Protein AF-A0A482WKQ3-F1 (afdb_monomer_lite)

pLDDT: mean 84.59, std 15.79, range [33.72, 97.56]

Sequence (114 aa):
MSSVTQVKKYLPPNELPANSIIIFDDVICEQQESIRQYFSAGRHSDVDVFYLAQTYSRIPKQLVRDNANFIIVFEQDELNMRHLYRDHVGADMTFDQFKSMCNQVWSSLRMHSL

Foldseek 3Di:
DDPPPPDDDDDQLQPDAACAEEEAAQCLVPDCVSVLRCLPVNVVRNYHYYYHDPAQVSRDVPSHVVSDPDDDDADDDPVRLVVCCVNPNVVPDDSVVSVVVNCVVNVVVVVVVD

Organism: Laodelphax striatellus (NCBI:txid195883)

Radius of gyration: 17.47 Å; chains: 1; bounding box: 30×50×49 Å

Structure (mmCIF, N/CA/C/O backbone):
data_AF-A0A482WKQ3-F1
#
_entry.id   AF-A0A482WKQ3-F1
#
loop_
_atom_site.group_PDB
_atom_site.id
_atom_site.type_symbol
_atom_site.label_atom_id
_atom_site.label_alt_id
_atom_site.label_comp_id
_atom_site.label_asym_id
_atom_site.label_entity_id
_atom_site.label_seq_id
_atom_site.pdbx_PDB_ins_code
_atom_site.Cartn_x
_atom_site.Cartn_y
_atom_site.Cartn_z
_atom_site.occupancy
_atom_site.B_iso_or_equiv
_atom_site.auth_seq_id
_atom_site.auth_comp_id
_atom_site.auth_asym_id
_atom_site.auth_atom_id
_atom_site.pdbx_PDB_model_num
ATOM 1 N N . MET A 1 1 ? -6.115 34.778 27.198 1.00 36.12 1 MET A N 1
ATOM 2 C CA . MET A 1 1 ? -5.258 33.576 27.157 1.00 36.12 1 MET A CA 1
ATOM 3 C C . MET A 1 1 ? -6.034 32.497 26.434 1.00 36.12 1 MET A C 1
ATOM 5 O O . MET A 1 1 ? -6.928 31.905 27.019 1.00 36.12 1 MET A O 1
ATOM 9 N N . SER A 1 2 ? -5.788 32.348 25.137 1.00 33.72 2 SER A N 1
ATOM 10 C CA . SER A 1 2 ? -6.461 31.350 24.308 1.00 33.72 2 SER A CA 1
ATOM 11 C C . SER A 1 2 ? -5.806 30.003 24.579 1.00 33.72 2 SER A C 1
ATOM 13 O O . SER A 1 2 ? -4.611 29.841 24.337 1.00 33.72 2 SER A O 1
ATOM 15 N N . SER A 1 3 ? -6.563 29.070 25.146 1.00 36.06 3 SER A N 1
ATOM 16 C CA . SER A 1 3 ? -6.121 27.702 25.386 1.00 36.06 3 SER A CA 1
ATOM 17 C C . SER A 1 3 ? -5.805 27.061 24.039 1.00 36.06 3 SER A C 1
ATOM 19 O O . SER A 1 3 ? -6.707 26.755 23.264 1.00 36.06 3 SER A O 1
ATOM 21 N N . VAL A 1 4 ? -4.519 26.897 23.740 1.00 36.81 4 VAL A N 1
ATOM 22 C CA . VAL A 1 4 ? -4.065 26.046 22.643 1.00 36.81 4 VAL A CA 1
ATOM 23 C C . VAL A 1 4 ? -4.487 24.630 23.018 1.00 36.81 4 VAL A C 1
ATOM 25 O O . VAL A 1 4 ? -3.887 24.010 23.895 1.00 36.81 4 VAL A O 1
ATOM 28 N N . THR A 1 5 ? -5.576 24.147 22.423 1.00 34.44 5 THR A N 1
ATOM 29 C CA . THR A 1 5 ? -5.988 22.749 22.528 1.00 34.44 5 THR A CA 1
ATOM 30 C C . THR A 1 5 ? -4.861 21.912 21.939 1.00 34.44 5 THR A C 1
ATOM 32 O O . THR A 1 5 ? -4.664 21.885 20.726 1.00 34.44 5 THR A O 1
ATOM 35 N N . GLN A 1 6 ? -4.074 21.290 22.817 1.00 36.19 6 GLN A N 1
ATOM 36 C CA . GLN A 1 6 ? -3.088 20.296 22.426 1.00 36.19 6 GLN A CA 1
ATOM 37 C C . GLN A 1 6 ? -3.772 19.230 21.565 1.00 36.19 6 GLN A C 1
ATOM 39 O O . GLN A 1 6 ? -4.869 18.773 21.883 1.00 36.19 6 GLN A O 1
ATOM 44 N N . VAL A 1 7 ? -3.098 18.916 20.458 1.00 39.41 7 VAL A N 1
ATOM 45 C CA . VAL A 1 7 ? -3.310 17.829 19.497 1.00 39.41 7 VAL A CA 1
ATOM 46 C C . VAL A 1 7 ? -4.295 16.772 20.004 1.00 39.41 7 VAL A C 1
ATOM 48 O O . VAL A 1 7 ? -4.030 16.107 21.005 1.00 39.41 7 VAL A O 1
ATOM 51 N N . LYS A 1 8 ? -5.423 16.613 19.296 1.00 45.56 8 LYS A N 1
ATOM 52 C CA . LYS A 1 8 ? -6.360 15.494 19.470 1.00 45.56 8 LYS A CA 1
ATOM 53 C C . LYS A 1 8 ? -5.559 14.191 19.543 1.00 45.56 8 LYS A C 1
ATOM 55 O O . LYS A 1 8 ? -5.072 13.705 18.530 1.00 45.56 8 LYS A O 1
ATOM 60 N N . LYS A 1 9 ? -5.414 13.642 20.746 1.00 57.00 9 LYS A N 1
ATOM 61 C CA . LYS A 1 9 ? -4.885 12.299 20.970 1.00 57.00 9 LYS A CA 1
ATOM 62 C C . LYS A 1 9 ? -5.812 11.340 20.222 1.00 57.00 9 LYS A C 1
ATOM 64 O O . LYS A 1 9 ? -7.006 11.319 20.514 1.00 57.00 9 LYS A O 1
ATOM 69 N N . TYR A 1 10 ? -5.297 10.636 19.216 1.00 70.50 10 TYR A N 1
ATOM 70 C CA . TYR A 1 10 ? -6.088 9.662 18.466 1.00 70.50 10 TYR A CA 1
ATOM 71 C C . TYR A 1 10 ? -6.689 8.639 19.446 1.00 70.50 10 TYR A C 1
ATOM 73 O O . TYR A 1 10 ? -5.986 8.162 20.340 1.00 70.50 10 TYR A O 1
ATOM 81 N N . LEU A 1 11 ? -7.991 8.352 19.321 1.00 78.50 11 LEU A N 1
ATOM 82 C CA . LEU A 1 11 ? -8.654 7.337 20.145 1.00 78.50 11 LEU A CA 1
ATOM 83 C C . LEU A 1 11 ? -8.105 5.964 19.765 1.00 78.50 11 LEU A C 1
ATOM 85 O O . LEU A 1 11 ? -8.060 5.668 18.567 1.00 78.50 11 LEU A O 1
ATOM 89 N N . PRO A 1 12 ? -7.695 5.126 20.727 1.00 84.25 12 PRO A N 1
ATOM 90 C CA . PRO A 1 12 ? -7.204 3.796 20.413 1.00 84.25 12 PRO A CA 1
ATOM 91 C C . PRO A 1 12 ? -8.298 2.972 19.705 1.00 84.25 12 PRO A C 1
ATOM 93 O O . PRO A 1 12 ? -9.487 3.253 19.871 1.00 84.25 12 PRO A O 1
ATOM 96 N N . PRO A 1 13 ? -7.930 1.950 18.910 1.00 83.62 13 PRO A N 1
ATOM 97 C CA . PRO A 1 13 ? -8.878 1.254 18.035 1.00 83.62 13 PRO A CA 1
ATOM 98 C C . PRO A 1 13 ? -10.091 0.648 18.756 1.00 83.62 13 PRO A C 1
ATOM 100 O O . PRO A 1 13 ? -11.168 0.563 18.184 1.00 83.62 13 PRO A O 1
ATOM 103 N N . ASN A 1 14 ? -9.918 0.250 20.016 1.00 84.25 14 ASN A N 1
ATOM 104 C CA . ASN A 1 14 ? -10.946 -0.334 20.880 1.00 84.25 14 ASN A CA 1
ATOM 105 C C . ASN A 1 14 ? -11.926 0.691 21.482 1.00 84.25 14 ASN A C 1
ATOM 107 O O . ASN A 1 14 ? -12.946 0.297 22.040 1.00 84.25 14 ASN A O 1
ATOM 111 N N . GLU A 1 15 ? -11.604 1.982 21.423 1.00 87.62 15 GLU A N 1
ATOM 112 C CA . GLU A 1 15 ? -12.481 3.074 21.865 1.00 87.62 15 GLU A CA 1
ATOM 113 C C . GLU A 1 15 ? -13.264 3.691 20.696 1.00 87.62 15 GLU A C 1
ATOM 115 O O . GLU A 1 15 ? -14.108 4.565 20.902 1.00 87.62 15 GLU A O 1
ATOM 120 N N . LEU A 1 16 ? -13.001 3.244 19.464 1.00 87.44 16 LEU A N 1
ATOM 121 C CA . LEU A 1 16 ? -13.767 3.654 18.298 1.00 87.44 16 LEU A CA 1
ATOM 122 C C . LEU A 1 16 ? -15.109 2.908 18.239 1.00 87.44 16 LEU A C 1
ATOM 124 O O . LEU A 1 16 ? -15.164 1.714 18.540 1.00 87.44 16 LEU A O 1
ATOM 128 N N . PRO A 1 17 ? -16.196 3.576 17.816 1.00 89.25 17 PRO A N 1
ATOM 129 C CA . PRO A 1 17 ? -17.438 2.892 17.478 1.00 89.25 17 PRO A CA 1
ATOM 130 C C . PRO A 1 17 ? -17.218 1.839 16.384 1.00 89.25 17 PRO A C 1
ATOM 132 O O . PRO A 1 17 ? -16.438 2.065 15.458 1.00 89.25 17 PRO A O 1
ATOM 135 N N . ALA A 1 18 ? -17.953 0.729 16.445 1.00 89.94 18 ALA A N 1
ATOM 136 C CA . ALA A 1 18 ? -17.994 -0.237 15.349 1.00 89.94 18 ALA A CA 1
ATOM 137 C C . ALA A 1 18 ? -18.416 0.447 14.036 1.00 89.94 18 ALA A C 1
ATOM 139 O O . ALA A 1 18 ? -19.225 1.380 14.052 1.00 89.94 18 ALA A O 1
ATOM 140 N N . ASN A 1 19 ? -17.908 -0.042 12.907 1.00 92.06 19 ASN A N 1
ATOM 141 C CA . ASN A 1 19 ? -18.062 0.524 11.561 1.00 92.06 19 ASN A CA 1
ATOM 142 C C . ASN A 1 19 ? -17.420 1.913 11.385 1.00 92.06 19 ASN A C 1
ATOM 144 O O . ASN A 1 19 ? -17.800 2.679 10.496 1.00 92.06 19 ASN A O 1
ATOM 148 N N . SER A 1 20 ? -16.454 2.275 12.234 1.00 91.56 20 SER A N 1
ATOM 149 C CA . SER A 1 20 ? -15.673 3.500 12.031 1.00 91.56 20 SER A CA 1
ATOM 150 C C . SER A 1 20 ? -14.663 3.323 10.903 1.00 91.56 20 SER A C 1
ATOM 152 O O . SER A 1 20 ? -14.030 2.278 10.790 1.00 91.56 20 SER A O 1
ATOM 154 N N . ILE A 1 21 ? -14.446 4.389 10.131 1.00 92.75 21 ILE A N 1
ATOM 155 C CA . ILE A 1 21 ? -13.395 4.457 9.112 1.00 92.75 21 ILE A CA 1
ATOM 156 C C . ILE A 1 21 ? -12.303 5.414 9.586 1.00 92.75 21 ILE A C 1
ATOM 158 O O . ILE A 1 21 ? -12.578 6.573 9.907 1.00 92.75 21 ILE A O 1
ATOM 162 N N . ILE A 1 22 ? -11.060 4.940 9.589 1.00 91.88 22 ILE A N 1
ATOM 163 C CA . ILE A 1 22 ? -9.868 5.723 9.913 1.00 91.88 22 ILE A CA 1
ATOM 164 C C . ILE A 1 22 ? -8.997 5.845 8.669 1.00 91.88 22 ILE A C 1
ATOM 166 O O . ILE A 1 22 ? -8.705 4.854 8.004 1.00 91.88 22 ILE A O 1
ATOM 170 N N . ILE A 1 23 ? -8.561 7.067 8.367 1.00 92.62 23 ILE A N 1
ATOM 171 C CA . ILE A 1 23 ? -7.695 7.358 7.224 1.00 92.62 23 ILE A CA 1
ATOM 172 C C . ILE A 1 23 ? -6.435 8.045 7.740 1.00 92.62 23 ILE A C 1
ATOM 174 O O . ILE A 1 23 ? -6.496 9.121 8.333 1.00 92.62 23 ILE A O 1
ATOM 178 N N . PHE A 1 24 ? -5.297 7.408 7.500 1.00 91.00 24 PHE A N 1
ATOM 179 C CA . PHE A 1 24 ? -3.968 7.946 7.740 1.00 91.00 24 PHE A CA 1
ATOM 180 C C . PHE A 1 24 ? -3.436 8.533 6.434 1.00 91.00 24 PHE A C 1
ATOM 182 O O . PHE A 1 24 ? -3.041 7.776 5.551 1.00 91.00 24 PHE A O 1
ATOM 189 N N . ASP A 1 25 ? -3.453 9.860 6.300 1.00 90.19 25 ASP A N 1
ATOM 190 C CA . ASP A 1 25 ? -3.023 10.560 5.083 1.00 90.19 25 ASP A CA 1
ATOM 191 C C . ASP A 1 25 ? -1.652 11.218 5.267 1.00 90.19 25 ASP A C 1
ATOM 193 O O . ASP A 1 25 ? -1.474 12.054 6.148 1.00 90.19 25 ASP A O 1
ATOM 197 N N . ASP A 1 26 ? -0.672 10.788 4.470 1.00 83.56 26 ASP A N 1
ATOM 198 C CA . ASP A 1 26 ? 0.715 11.284 4.450 1.00 83.56 26 ASP A CA 1
ATOM 199 C C . ASP A 1 26 ? 1.423 11.356 5.824 1.00 83.56 26 ASP A C 1
ATOM 201 O O . ASP A 1 26 ? 2.345 12.135 6.065 1.00 83.56 26 ASP A O 1
ATOM 205 N N . VAL A 1 27 ? 1.047 10.470 6.747 1.00 84.31 27 VAL A N 1
ATOM 206 C CA . VAL A 1 27 ? 1.610 10.402 8.109 1.00 84.31 27 VAL A CA 1
ATOM 207 C C . VAL A 1 27 ? 2.918 9.605 8.187 1.00 84.31 27 VAL A C 1
ATOM 209 O O . VAL A 1 27 ? 3.292 9.111 9.250 1.00 84.31 27 VAL A O 1
ATOM 212 N N . ILE A 1 28 ? 3.653 9.453 7.081 1.00 80.00 28 ILE A N 1
ATOM 213 C CA . ILE A 1 28 ? 4.884 8.635 7.020 1.00 80.00 28 ILE A CA 1
ATOM 214 C C . ILE A 1 28 ? 5.958 9.149 7.997 1.00 80.00 28 ILE A C 1
ATOM 216 O O . ILE A 1 28 ? 6.777 8.378 8.496 1.00 80.00 28 ILE A O 1
ATOM 220 N N . CYS A 1 29 ? 5.961 10.453 8.277 1.00 78.38 29 CYS A N 1
ATOM 221 C CA . CYS A 1 29 ? 6.892 11.087 9.211 1.00 78.38 29 CYS A CA 1
ATOM 222 C C . CYS A 1 29 ? 6.442 11.009 10.683 1.00 78.38 29 CYS A C 1
ATOM 224 O O . CYS A 1 29 ? 7.198 11.420 11.563 1.00 78.38 29 CYS A O 1
ATOM 226 N N . GLU A 1 30 ? 5.237 10.504 10.966 1.00 77.38 30 GLU A N 1
ATOM 227 C CA . GLU A 1 30 ? 4.723 10.353 12.330 1.00 77.38 30 GLU A CA 1
ATOM 228 C C . GLU A 1 30 ? 5.188 9.049 12.994 1.00 77.38 30 GLU A C 1
ATOM 230 O O . GLU A 1 30 ? 5.786 8.166 12.370 1.00 77.38 30 GLU A O 1
ATOM 235 N N . GLN A 1 31 ? 4.898 8.910 14.291 1.00 75.56 31 GLN A N 1
ATOM 236 C CA . GLN A 1 31 ? 5.199 7.700 15.048 1.00 75.56 31 GLN A CA 1
ATOM 237 C C . GLN A 1 31 ? 4.305 6.539 14.585 1.00 75.56 31 GLN A C 1
ATOM 239 O O . GLN A 1 31 ? 3.111 6.475 14.881 1.00 75.56 31 GLN A O 1
ATOM 244 N N . GLN A 1 32 ? 4.905 5.597 13.859 1.00 82.06 32 GLN A N 1
ATOM 245 C CA . GLN A 1 32 ? 4.189 4.512 13.187 1.00 82.06 32 GLN A CA 1
ATOM 246 C C . GLN A 1 32 ? 3.653 3.440 14.151 1.00 82.06 32 GLN A C 1
ATOM 248 O O . GLN A 1 32 ? 2.782 2.655 13.785 1.00 82.06 32 GLN A O 1
ATOM 253 N N . GLU A 1 33 ? 4.160 3.386 15.381 1.00 82.38 33 GLU A N 1
ATOM 254 C CA . GLU A 1 33 ? 3.774 2.432 16.424 1.00 82.38 33 GLU A CA 1
ATOM 255 C C . GLU A 1 33 ? 2.275 2.487 16.730 1.00 82.38 33 GLU A C 1
ATOM 257 O O . GLU A 1 33 ? 1.645 1.438 16.862 1.00 82.38 33 GLU A O 1
ATOM 262 N N . SER A 1 34 ? 1.696 3.689 16.768 1.00 82.12 34 SER A N 1
ATOM 263 C CA . SER A 1 34 ? 0.256 3.875 16.963 1.00 82.12 34 SER A CA 1
ATOM 264 C C . SER A 1 34 ? -0.535 3.317 15.779 1.00 82.12 34 SER A C 1
ATOM 266 O O . SER A 1 34 ? -1.505 2.592 15.972 1.00 82.12 34 SER A O 1
ATOM 268 N N . ILE A 1 35 ? -0.074 3.562 14.548 1.00 88.38 35 ILE A N 1
ATOM 269 C CA . ILE A 1 35 ? -0.733 3.101 13.314 1.00 88.38 35 ILE A CA 1
ATOM 270 C C . ILE A 1 35 ? -0.755 1.568 13.236 1.00 88.38 35 ILE A C 1
ATOM 272 O O . ILE A 1 35 ? -1.769 0.977 12.861 1.00 88.38 35 ILE A O 1
ATOM 276 N N . ARG A 1 36 ? 0.319 0.899 13.678 1.00 89.81 36 ARG A N 1
ATOM 277 C CA . ARG A 1 36 ? 0.378 -0.575 13.762 1.00 89.81 36 ARG A CA 1
ATOM 278 C C . ARG A 1 36 ? -0.748 -1.166 14.615 1.00 89.81 36 ARG A C 1
ATOM 280 O O . ARG A 1 36 ? -1.213 -2.271 14.330 1.00 89.81 36 ARG A O 1
ATOM 287 N N . GLN A 1 37 ? -1.194 -0.458 15.655 1.00 89.31 37 GLN A N 1
ATOM 288 C CA . GLN A 1 37 ? -2.307 -0.920 16.488 1.00 89.31 37 GLN A CA 1
ATOM 289 C C . GLN A 1 37 ? -3.640 -0.863 15.741 1.00 89.31 37 GLN A C 1
ATOM 291 O O . GLN A 1 37 ? -4.447 -1.772 15.900 1.00 89.31 37 GLN A O 1
ATOM 296 N N . TYR A 1 38 ? -3.863 0.125 14.872 1.00 90.81 38 TYR A N 1
ATOM 297 C CA . TYR A 1 38 ? -5.078 0.181 14.050 1.00 90.81 38 TYR A CA 1
ATOM 298 C C . TYR A 1 38 ? -5.147 -0.984 13.060 1.00 90.81 38 TYR A C 1
ATOM 300 O O . TYR A 1 38 ? -6.177 -1.646 12.978 1.00 90.81 38 TYR A O 1
ATOM 308 N N . PHE A 1 39 ? -4.037 -1.314 12.397 1.00 90.62 39 PHE A N 1
ATOM 309 C CA . PHE A 1 39 ? -3.985 -2.435 11.447 1.00 90.62 39 PHE A CA 1
ATOM 310 C C . PHE A 1 39 ? -4.076 -3.824 12.101 1.00 90.62 39 PHE A C 1
ATOM 312 O O . PHE A 1 39 ? -4.414 -4.792 11.429 1.00 90.62 39 PHE A O 1
ATOM 319 N N . SER A 1 40 ? -3.793 -3.945 13.402 1.00 88.50 40 SER A N 1
ATOM 320 C CA . SER A 1 40 ? -3.874 -5.222 14.128 1.00 88.50 40 SER A CA 1
ATOM 321 C C . SER A 1 40 ? -5.141 -5.354 14.980 1.00 88.50 40 SER A C 1
ATOM 323 O O . SER A 1 40 ? -5.862 -6.340 14.860 1.00 88.50 40 SER A O 1
ATOM 325 N N . ALA A 1 41 ? -5.437 -4.372 15.833 1.00 86.75 41 ALA A N 1
ATOM 326 C CA . ALA A 1 41 ? -6.567 -4.402 16.762 1.00 86.75 41 ALA A CA 1
ATOM 327 C C . ALA A 1 41 ? -7.853 -3.778 16.195 1.00 86.75 41 ALA A C 1
ATOM 329 O O . ALA A 1 41 ? -8.942 -4.174 16.613 1.00 86.75 41 ALA A O 1
ATOM 330 N N . GLY A 1 42 ? -7.751 -2.844 15.241 1.00 84.69 42 GLY A N 1
ATOM 331 C CA . GLY A 1 42 ? -8.920 -2.197 14.629 1.00 84.69 42 GLY A CA 1
ATOM 332 C C . GLY A 1 42 ? -9.844 -3.195 13.937 1.00 84.69 42 GLY A C 1
ATOM 333 O O . GLY A 1 42 ? -11.052 -3.165 14.149 1.00 84.69 42 GLY A O 1
ATOM 334 N N . ARG A 1 43 ? -9.268 -4.189 13.251 1.00 81.56 43 ARG A N 1
ATOM 335 C CA . ARG A 1 43 ? -10.025 -5.273 12.609 1.00 81.56 43 ARG A CA 1
ATOM 336 C C . ARG A 1 43 ? -10.911 -6.056 13.584 1.00 81.56 43 ARG A C 1
ATOM 338 O O . ARG A 1 43 ? -12.000 -6.476 13.215 1.00 81.56 43 ARG A O 1
ATOM 345 N N . HIS A 1 44 ? -10.463 -6.261 14.824 1.00 86.69 44 HIS A N 1
ATOM 346 C CA . HIS A 1 44 ? -11.265 -6.954 15.840 1.00 86.69 44 HIS A CA 1
ATOM 347 C C . HIS A 1 44 ? -12.411 -6.094 16.389 1.00 86.69 44 HIS A C 1
ATOM 349 O O . HIS A 1 44 ? -13.316 -6.631 17.020 1.00 86.69 44 HIS A O 1
ATOM 355 N N . SER A 1 45 ? -12.364 -4.781 16.157 1.00 87.50 45 SER A N 1
ATOM 356 C CA . SER A 1 45 ? -13.335 -3.799 16.652 1.00 87.50 45 SER A CA 1
ATOM 357 C C . SER A 1 45 ? -14.260 -3.282 15.542 1.00 87.50 45 SER A C 1
ATOM 359 O O . SER A 1 45 ? -14.920 -2.268 15.736 1.00 87.50 45 SER A O 1
ATOM 361 N N . ASP A 1 46 ? -14.309 -3.970 14.390 1.00 89.31 46 ASP A N 1
ATOM 362 C CA . ASP A 1 46 ? -15.100 -3.571 13.215 1.00 89.31 46 ASP A CA 1
ATOM 363 C C . ASP A 1 46 ? -14.726 -2.163 12.710 1.00 89.31 46 ASP A C 1
ATOM 365 O O . ASP A 1 46 ? -15.580 -1.350 12.370 1.00 89.31 46 ASP A O 1
ATOM 369 N N . VAL A 1 47 ? -13.429 -1.840 12.744 1.00 91.38 47 VAL A N 1
ATOM 370 C CA . VAL A 1 47 ? -12.881 -0.563 12.269 1.00 91.38 47 VAL A CA 1
ATOM 371 C C . VAL A 1 47 ? -12.123 -0.789 10.969 1.00 91.38 47 VAL A C 1
ATOM 373 O O . VAL A 1 47 ? -11.153 -1.554 10.934 1.00 91.38 47 VAL A O 1
ATOM 376 N N . ASP A 1 48 ? -12.516 -0.054 9.933 1.00 92.75 48 ASP A N 1
ATOM 377 C CA . ASP A 1 48 ? -11.818 -0.014 8.654 1.00 92.75 48 ASP A CA 1
ATOM 378 C C . ASP A 1 48 ? -10.696 1.022 8.692 1.00 92.75 48 ASP A C 1
ATOM 380 O O . ASP A 1 48 ? -10.871 2.157 9.144 1.00 92.75 48 ASP A O 1
ATOM 384 N N . VAL A 1 49 ? -9.519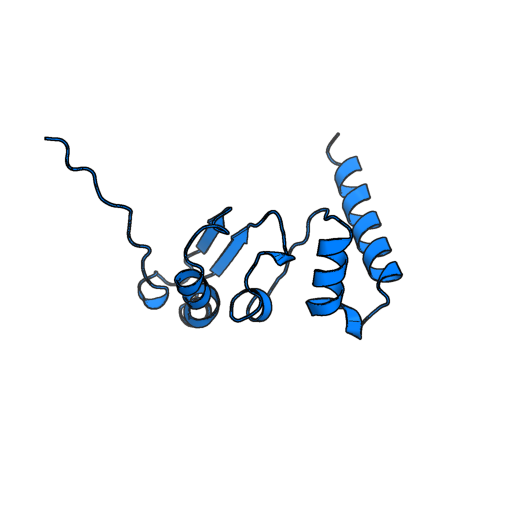 0.636 8.203 1.00 92.88 49 VAL A N 1
ATOM 385 C CA . VAL A 1 49 ? -8.311 1.460 8.280 1.00 92.88 49 VAL A CA 1
ATOM 386 C C . VAL A 1 49 ? -7.678 1.589 6.904 1.00 92.88 49 VAL A C 1
ATOM 388 O O . VAL A 1 49 ? -7.303 0.597 6.280 1.00 92.88 49 VAL A O 1
ATOM 391 N N . PHE A 1 50 ? -7.497 2.829 6.461 1.00 93.62 50 PHE A N 1
ATOM 392 C CA . PHE A 1 50 ? -6.795 3.179 5.235 1.00 93.62 50 PHE A CA 1
ATOM 393 C C . PHE A 1 50 ? -5.490 3.898 5.569 1.00 93.62 50 PHE A C 1
ATOM 395 O O . PHE A 1 50 ? -5.452 4.777 6.428 1.00 93.62 50 PHE A O 1
ATOM 402 N N . TYR A 1 51 ? -4.423 3.544 4.856 1.00 93.56 51 TYR A N 1
ATOM 403 C CA . TYR A 1 51 ? -3.148 4.257 4.890 1.00 93.56 51 TYR A CA 1
ATOM 404 C C . TYR A 1 51 ? -2.853 4.761 3.485 1.00 93.56 51 TYR A C 1
ATOM 406 O O . TYR A 1 51 ? -2.653 3.967 2.565 1.00 93.56 51 TYR A O 1
ATOM 414 N N . LEU A 1 52 ? -2.812 6.080 3.330 1.00 93.62 52 LEU A N 1
ATOM 415 C CA . LEU A 1 52 ? -2.482 6.750 2.082 1.00 93.62 52 LEU A CA 1
ATOM 416 C C . LEU A 1 52 ? -1.032 7.234 2.150 1.00 93.62 52 LEU A C 1
ATOM 418 O O . LEU A 1 52 ? -0.633 7.960 3.059 1.00 93.62 52 LEU A O 1
ATOM 422 N N . ALA A 1 53 ? -0.223 6.782 1.197 1.00 90.94 53 ALA A N 1
ATOM 423 C CA . ALA A 1 53 ? 1.195 7.097 1.122 1.00 90.94 53 ALA A CA 1
ATOM 424 C C . ALA A 1 53 ? 1.647 7.216 -0.329 1.00 90.94 53 ALA A C 1
ATOM 426 O O . ALA A 1 53 ? 1.239 6.437 -1.188 1.00 90.94 53 ALA A O 1
ATOM 427 N N . GLN A 1 54 ? 2.571 8.145 -0.572 1.00 88.06 54 GLN A N 1
ATOM 428 C CA . GLN A 1 54 ? 3.188 8.319 -1.888 1.00 88.06 54 GLN A CA 1
ATOM 429 C C . GLN A 1 54 ? 4.238 7.248 -2.201 1.00 88.06 54 GLN A C 1
ATOM 431 O O . GLN A 1 54 ? 4.512 6.972 -3.363 1.00 88.06 54 GLN A O 1
ATOM 436 N N . THR A 1 55 ? 4.869 6.669 -1.176 1.00 88.31 55 THR A N 1
ATOM 437 C CA . THR A 1 55 ? 5.998 5.749 -1.349 1.00 88.31 55 THR A CA 1
ATOM 438 C C . THR A 1 55 ? 5.761 4.460 -0.580 1.00 88.31 55 THR A C 1
ATOM 440 O O . THR A 1 55 ? 5.898 4.422 0.644 1.00 88.31 55 THR A O 1
ATOM 443 N N . TYR A 1 56 ? 5.479 3.380 -1.310 1.00 89.81 56 TYR A N 1
ATOM 444 C CA . TYR A 1 56 ? 5.209 2.057 -0.742 1.00 89.81 56 TYR A CA 1
ATOM 445 C C . TYR A 1 56 ? 6.343 1.547 0.164 1.00 89.81 56 TYR A C 1
ATOM 447 O O . TYR A 1 56 ? 6.098 1.041 1.261 1.00 89.81 56 TYR A O 1
ATOM 455 N N . SER A 1 57 ? 7.601 1.725 -0.253 1.00 87.00 57 SER A N 1
ATOM 456 C CA . SER A 1 57 ? 8.765 1.248 0.509 1.00 87.00 57 SER A CA 1
ATOM 457 C C . SER A 1 57 ? 8.939 1.915 1.882 1.00 87.00 57 SER A C 1
ATOM 459 O O . SER A 1 57 ? 9.543 1.308 2.769 1.00 87.00 57 SER A O 1
ATOM 461 N N . ARG A 1 58 ? 8.381 3.120 2.085 1.00 87.62 58 ARG A N 1
ATOM 462 C CA . ARG A 1 58 ? 8.442 3.853 3.362 1.00 87.62 58 ARG A CA 1
ATOM 463 C C . ARG A 1 58 ? 7.388 3.400 4.370 1.00 87.62 58 ARG A C 1
ATOM 465 O O . ARG A 1 58 ? 7.536 3.684 5.556 1.00 87.62 58 ARG A O 1
ATOM 472 N N . ILE A 1 59 ? 6.354 2.684 3.928 1.00 89.81 59 ILE A N 1
ATOM 473 C CA . ILE A 1 59 ? 5.341 2.137 4.829 1.00 89.81 59 ILE A CA 1
ATOM 474 C C . ILE A 1 59 ? 5.984 0.986 5.625 1.00 89.81 59 ILE A C 1
ATOM 476 O O . ILE A 1 59 ? 6.613 0.097 5.027 1.00 89.81 59 ILE A O 1
ATOM 480 N N . PRO A 1 60 ? 5.846 0.944 6.962 1.00 89.81 60 PRO A N 1
ATOM 481 C CA . PRO A 1 60 ? 6.356 -0.162 7.763 1.00 89.81 60 PRO A CA 1
ATOM 482 C C . PRO A 1 60 ? 5.835 -1.505 7.249 1.00 89.81 60 PRO A C 1
ATOM 484 O O . PRO A 1 60 ? 4.632 -1.695 7.088 1.00 89.81 60 PRO A O 1
ATOM 487 N N . LYS A 1 61 ? 6.738 -2.449 6.968 1.00 89.00 61 LYS A N 1
ATOM 488 C CA . LYS A 1 61 ? 6.323 -3.787 6.526 1.00 89.00 61 LYS A CA 1
ATOM 489 C C . LYS A 1 61 ? 5.559 -4.498 7.640 1.00 89.00 61 LYS A C 1
ATOM 491 O O . LYS A 1 61 ? 4.388 -4.841 7.500 1.00 89.00 61 LYS A O 1
ATOM 496 N N . GLN A 1 62 ? 6.238 -4.616 8.777 1.00 87.94 62 GLN A N 1
ATOM 497 C CA . GLN A 1 62 ? 5.724 -5.296 9.947 1.00 87.94 62 GLN A CA 1
ATOM 498 C C . GLN A 1 62 ? 4.503 -4.555 10.498 1.00 87.94 62 GLN A C 1
ATOM 500 O O . GLN A 1 62 ? 4.549 -3.348 10.753 1.00 87.94 62 GLN A O 1
ATOM 505 N N . LEU A 1 63 ? 3.434 -5.312 10.719 1.00 88.12 63 LEU A N 1
ATOM 506 C CA . LEU A 1 63 ? 2.176 -4.893 11.333 1.00 88.12 63 LEU A CA 1
ATOM 507 C C . LEU A 1 63 ? 1.307 -3.887 10.556 1.00 88.12 63 LEU A C 1
ATOM 509 O O . LEU A 1 63 ? 0.163 -3.702 10.961 1.00 88.12 63 LEU A O 1
ATOM 513 N N . VAL A 1 64 ? 1.793 -3.282 9.466 1.00 90.00 64 VAL A N 1
ATOM 514 C CA . VAL A 1 64 ? 0.978 -2.429 8.577 1.00 90.00 64 VAL A CA 1
ATOM 515 C C . VAL A 1 64 ? 0.781 -3.117 7.232 1.00 90.00 64 VAL A C 1
ATOM 517 O O . VAL A 1 64 ? -0.308 -3.621 6.978 1.00 90.00 64 VAL A O 1
ATOM 520 N N . ARG A 1 65 ? 1.826 -3.225 6.397 1.00 91.62 65 ARG A N 1
ATOM 521 C CA . ARG A 1 65 ? 1.688 -3.841 5.061 1.00 91.62 65 ARG A CA 1
ATOM 522 C C . ARG A 1 65 ? 1.300 -5.314 5.124 1.00 91.62 65 ARG A C 1
ATOM 524 O O . ARG A 1 65 ? 0.406 -5.727 4.399 1.00 91.62 65 ARG A O 1
ATOM 531 N N . ASP A 1 66 ? 1.914 -6.077 6.028 1.00 89.88 66 ASP A N 1
ATOM 532 C CA . ASP A 1 66 ? 1.614 -7.509 6.184 1.00 89.88 66 ASP A CA 1
ATOM 533 C C . ASP A 1 66 ? 0.189 -7.765 6.729 1.00 89.88 66 ASP A C 1
ATOM 535 O O . ASP A 1 66 ? -0.346 -8.857 6.562 1.00 89.88 66 ASP A O 1
ATOM 539 N N . ASN A 1 67 ? -0.431 -6.768 7.376 1.00 90.56 67 ASN A N 1
ATOM 540 C CA . ASN A 1 67 ? -1.796 -6.853 7.910 1.00 90.56 67 ASN A CA 1
ATOM 541 C C . ASN A 1 67 ? -2.850 -6.222 6.987 1.00 90.56 67 ASN A C 1
ATOM 543 O O . ASN A 1 67 ? -4.040 -6.289 7.294 1.00 90.56 67 ASN A O 1
ATOM 547 N N . ALA A 1 68 ? -2.445 -5.596 5.880 1.00 92.19 68 ALA A N 1
ATOM 548 C CA . ALA A 1 68 ? -3.381 -4.994 4.945 1.00 92.19 68 ALA A CA 1
ATOM 549 C C . ALA A 1 68 ? -4.144 -6.087 4.183 1.00 92.19 68 ALA A C 1
ATOM 551 O O . ALA A 1 68 ? -3.551 -6.951 3.541 1.00 92.19 68 ALA A O 1
ATOM 552 N N . ASN A 1 69 ? -5.476 -6.034 4.227 1.00 91.69 69 ASN A N 1
ATOM 553 C CA . ASN A 1 69 ? -6.323 -6.953 3.462 1.00 91.69 69 ASN A CA 1
ATOM 554 C C . ASN A 1 69 ? -6.356 -6.615 1.967 1.00 91.69 69 ASN A C 1
ATOM 556 O O . ASN A 1 69 ? -6.524 -7.506 1.138 1.00 91.69 69 ASN A O 1
ATOM 560 N N . PHE A 1 70 ? -6.196 -5.334 1.638 1.00 92.88 70 PHE A N 1
ATOM 561 C CA . PHE A 1 70 ? -6.205 -4.823 0.276 1.00 92.88 70 PHE A CA 1
ATOM 562 C C . PHE A 1 70 ? -5.071 -3.824 0.087 1.00 92.88 70 PHE A C 1
ATOM 564 O O . PHE A 1 70 ? -4.757 -3.045 0.988 1.00 92.88 70 PHE A O 1
ATOM 571 N N . ILE A 1 71 ? -4.487 -3.829 -1.110 1.00 93.50 71 ILE A N 1
ATOM 572 C CA . ILE A 1 71 ? -3.468 -2.867 -1.520 1.00 93.50 71 ILE A CA 1
ATOM 573 C C . ILE A 1 71 ? -3.912 -2.276 -2.851 1.00 93.50 71 ILE A C 1
ATOM 575 O O . ILE A 1 71 ? -4.037 -2.984 -3.848 1.00 93.50 71 ILE A O 1
ATOM 579 N N . ILE A 1 72 ? -4.157 -0.969 -2.850 1.00 93.56 72 ILE A N 1
ATOM 580 C CA . ILE A 1 72 ? -4.502 -0.207 -4.048 1.00 93.56 72 ILE A CA 1
ATOM 581 C C . ILE A 1 72 ? -3.243 0.525 -4.493 1.00 93.56 72 ILE A C 1
ATOM 583 O O . ILE A 1 72 ? -2.629 1.249 -3.711 1.00 93.56 72 ILE A O 1
ATOM 587 N N . VAL A 1 73 ? -2.845 0.311 -5.746 1.00 93.00 73 VAL A N 1
ATOM 588 C CA . VAL A 1 73 ? -1.560 0.780 -6.268 1.00 93.00 73 VAL A CA 1
ATOM 589 C C . VAL A 1 73 ? -1.808 1.676 -7.473 1.00 93.00 73 VAL A C 1
ATOM 591 O O . VAL A 1 73 ? -2.186 1.218 -8.554 1.00 93.00 73 VAL A O 1
ATOM 594 N N . PHE A 1 74 ? -1.585 2.970 -7.270 1.00 92.19 74 PHE A N 1
ATOM 595 C CA . PHE A 1 74 ? -1.492 3.946 -8.354 1.00 92.19 74 PHE A CA 1
ATOM 596 C C . PHE A 1 74 ? -0.140 3.835 -9.057 1.00 92.19 74 PHE A C 1
ATOM 598 O O . PHE A 1 74 ? 0.700 3.045 -8.653 1.00 92.19 74 PHE A O 1
ATOM 605 N N . GLU A 1 75 ? 0.088 4.609 -10.111 1.00 92.50 75 GLU A N 1
ATOM 606 C CA . GLU A 1 75 ? 1.364 4.588 -10.825 1.00 92.50 75 GLU A CA 1
ATOM 607 C C . GLU A 1 75 ? 2.549 4.832 -9.878 1.00 92.50 75 GLU A C 1
ATOM 609 O O . GLU A 1 75 ? 2.518 5.744 -9.051 1.00 92.50 75 GLU A O 1
ATOM 614 N N . GLN A 1 76 ? 3.569 3.978 -9.968 1.00 92.12 76 GLN A N 1
ATOM 615 C CA . GLN A 1 76 ? 4.753 3.998 -9.107 1.00 92.12 76 GLN A CA 1
ATOM 616 C C . GLN A 1 76 ? 6.036 3.943 -9.939 1.00 92.12 76 GLN A C 1
ATOM 618 O O . GLN A 1 76 ? 6.045 3.462 -11.073 1.00 92.12 76 GLN A O 1
ATOM 623 N N . ASP A 1 77 ? 7.146 4.371 -9.337 1.00 92.38 77 ASP A N 1
ATOM 624 C CA . ASP A 1 77 ? 8.473 4.143 -9.903 1.00 92.38 77 ASP A CA 1
ATOM 625 C C . ASP A 1 77 ? 8.876 2.654 -9.867 1.00 92.38 77 ASP A C 1
ATOM 627 O O . ASP A 1 77 ? 8.270 1.806 -9.202 1.00 92.38 77 ASP A O 1
ATOM 631 N N . GLU A 1 78 ? 9.939 2.311 -10.599 1.00 92.81 78 GLU A N 1
ATOM 632 C CA . GLU A 1 78 ? 10.394 0.924 -10.694 1.00 92.81 78 GLU A CA 1
ATOM 633 C C . GLU A 1 78 ? 10.849 0.346 -9.346 1.00 92.81 78 GLU A C 1
ATOM 635 O O . GLU A 1 78 ? 10.639 -0.841 -9.088 1.00 92.81 78 GLU A O 1
ATOM 640 N N . LEU A 1 79 ? 11.431 1.168 -8.468 1.00 93.31 79 LEU A N 1
ATOM 641 C CA . LEU A 1 79 ? 11.883 0.738 -7.146 1.00 93.31 79 LEU A CA 1
ATOM 642 C C . LEU A 1 79 ? 10.696 0.263 -6.294 1.00 93.31 79 LEU A C 1
ATOM 644 O O . L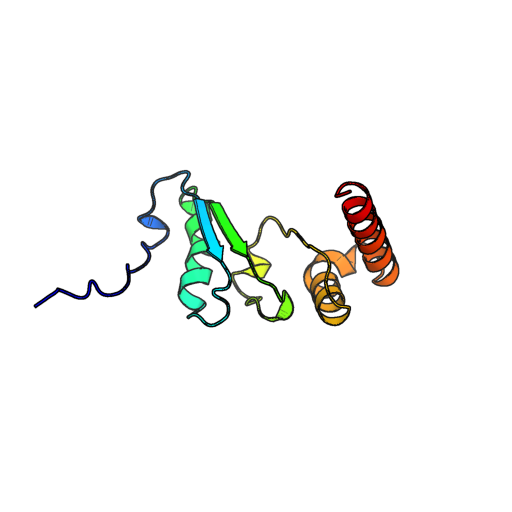EU A 1 79 ? 10.716 -0.850 -5.759 1.00 93.31 79 LEU A O 1
ATOM 648 N N . ASN A 1 80 ? 9.644 1.076 -6.193 1.00 93.00 80 ASN A N 1
ATOM 649 C CA . ASN A 1 80 ? 8.445 0.736 -5.435 1.00 93.00 80 ASN A CA 1
ATOM 650 C C . ASN A 1 80 ? 7.699 -0.441 -6.074 1.00 93.00 80 ASN A C 1
ATOM 652 O O . ASN A 1 80 ? 7.264 -1.330 -5.340 1.00 93.00 80 ASN A O 1
ATOM 656 N N . MET A 1 81 ? 7.644 -0.531 -7.410 1.00 94.56 81 MET A N 1
ATOM 657 C CA . MET A 1 81 ? 7.090 -1.713 -8.084 1.00 94.56 81 MET A CA 1
ATOM 658 C C . MET A 1 81 ? 7.855 -2.993 -7.739 1.00 94.56 81 MET A C 1
ATOM 660 O O . MET A 1 81 ? 7.234 -4.029 -7.514 1.00 94.56 81 MET A O 1
ATOM 664 N N . ARG A 1 82 ? 9.193 -2.954 -7.664 1.00 95.50 82 ARG A N 1
ATOM 665 C CA . ARG A 1 82 ? 9.997 -4.128 -7.275 1.00 95.50 82 ARG A CA 1
ATOM 666 C C . ARG A 1 82 ? 9.737 -4.545 -5.831 1.00 95.50 82 ARG A C 1
ATOM 668 O O . ARG A 1 82 ? 9.673 -5.741 -5.548 1.00 95.50 82 ARG A O 1
ATOM 675 N N . HIS A 1 83 ? 9.568 -3.584 -4.925 1.00 94.25 83 HIS A N 1
ATOM 676 C CA . HIS A 1 83 ? 9.200 -3.875 -3.540 1.00 94.25 83 HIS A CA 1
ATOM 677 C C . HIS A 1 83 ? 7.811 -4.505 -3.435 1.00 94.25 83 HIS A C 1
ATOM 679 O O . HIS A 1 83 ? 7.669 -5.538 -2.786 1.00 94.25 83 HIS A O 1
ATOM 685 N N . LEU A 1 84 ? 6.822 -3.924 -4.110 1.00 94.19 84 LEU A N 1
ATOM 686 C CA . LEU A 1 84 ? 5.458 -4.440 -4.163 1.00 94.19 84 LEU A CA 1
ATOM 687 C C . LEU A 1 84 ? 5.415 -5.854 -4.755 1.00 94.19 84 LEU A C 1
ATOM 689 O O . LEU A 1 84 ? 4.820 -6.751 -4.164 1.00 94.19 84 LEU A O 1
ATOM 693 N N . TYR A 1 85 ? 6.121 -6.067 -5.868 1.00 96.00 85 TYR A N 1
ATOM 694 C CA . TYR A 1 85 ? 6.251 -7.371 -6.506 1.00 96.00 85 TYR A CA 1
ATOM 695 C C . TYR A 1 85 ? 6.796 -8.416 -5.535 1.00 96.00 85 TYR A C 1
ATOM 697 O O . TYR A 1 85 ? 6.184 -9.459 -5.334 1.00 96.00 85 TYR A O 1
ATOM 705 N N . ARG A 1 86 ? 7.929 -8.124 -4.890 1.00 94.38 86 ARG A N 1
ATOM 706 C CA . ARG A 1 86 ? 8.564 -9.058 -3.955 1.00 94.38 86 ARG A CA 1
ATOM 707 C C . ARG A 1 86 ? 7.664 -9.385 -2.765 1.00 94.38 86 ARG A C 1
ATOM 709 O O . ARG A 1 86 ? 7.691 -10.514 -2.290 1.00 94.38 86 ARG A O 1
ATOM 716 N N . ASP A 1 87 ? 6.942 -8.393 -2.254 1.00 92.19 87 ASP A N 1
ATOM 717 C CA . ASP A 1 87 ? 6.162 -8.551 -1.031 1.00 92.19 87 ASP A CA 1
ATOM 718 C C . ASP A 1 87 ? 4.794 -9.219 -1.284 1.00 92.19 87 ASP A C 1
ATOM 720 O O . ASP A 1 87 ? 4.325 -9.927 -0.397 1.00 92.19 87 ASP A O 1
ATOM 724 N N . HIS A 1 88 ? 4.182 -9.051 -2.468 1.00 92.12 88 HIS A N 1
ATOM 725 C CA . HIS A 1 88 ? 2.789 -9.475 -2.703 1.00 92.12 88 HIS A CA 1
ATOM 726 C C . HIS A 1 88 ? 2.515 -10.276 -3.984 1.00 92.12 88 HIS A C 1
ATOM 728 O O . HIS A 1 88 ? 1.432 -10.837 -4.088 1.00 92.12 88 HIS A O 1
ATOM 734 N N . VAL A 1 89 ? 3.431 -10.323 -4.960 1.00 94.56 89 VAL A N 1
ATOM 735 C CA . VAL A 1 89 ? 3.124 -10.854 -6.312 1.00 94.56 89 VAL A CA 1
ATOM 736 C C . VAL A 1 89 ? 4.113 -11.916 -6.792 1.00 94.56 89 VAL A C 1
ATOM 738 O O . VAL A 1 89 ? 3.779 -12.739 -7.636 1.00 94.56 89 VAL A O 1
ATOM 741 N N . GLY A 1 90 ? 5.346 -11.922 -6.281 1.00 92.81 90 GLY A N 1
ATOM 742 C CA . GLY A 1 90 ? 6.459 -12.667 -6.876 1.00 92.81 90 GLY A CA 1
ATOM 743 C C . GLY A 1 90 ? 6.322 -1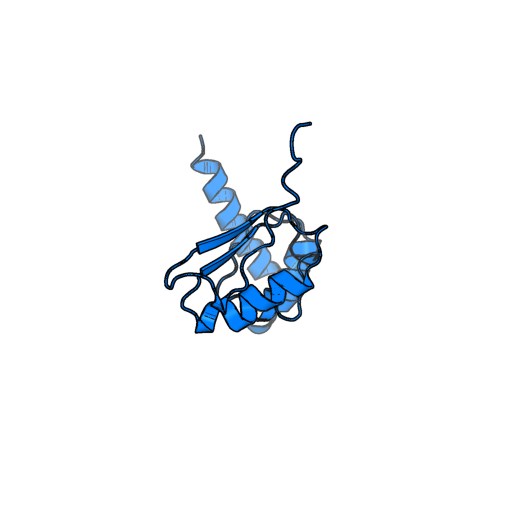4.190 -6.897 1.00 92.81 90 GLY A C 1
ATOM 744 O O . GLY A 1 90 ? 7.157 -14.848 -7.511 1.00 92.81 90 GLY A O 1
ATOM 745 N N . ALA A 1 91 ? 5.298 -14.745 -6.247 1.00 93.19 91 ALA A N 1
ATOM 746 C CA . ALA A 1 91 ? 4.943 -16.157 -6.336 1.00 93.19 91 ALA A CA 1
ATOM 747 C C . ALA A 1 91 ? 4.065 -16.491 -7.562 1.00 93.19 91 ALA A C 1
ATOM 749 O O . ALA A 1 91 ? 4.063 -17.640 -7.996 1.00 93.19 91 ALA A O 1
ATOM 750 N N . ASP A 1 92 ? 3.355 -15.511 -8.130 1.00 94.38 92 ASP A N 1
ATOM 751 C CA . ASP A 1 92 ? 2.292 -15.737 -9.120 1.00 94.38 92 ASP A CA 1
ATOM 752 C C . ASP A 1 92 ? 2.727 -15.467 -10.566 1.00 94.38 92 ASP A C 1
ATOM 754 O O . ASP A 1 92 ? 2.253 -16.108 -11.504 1.00 94.38 92 ASP A O 1
ATOM 758 N N . MET A 1 93 ? 3.618 -14.497 -10.776 1.00 96.50 93 MET A N 1
ATOM 759 C CA . MET A 1 93 ? 4.073 -14.084 -12.107 1.00 96.50 93 MET A CA 1
ATOM 760 C C . MET A 1 93 ? 5.478 -13.490 -12.053 1.00 96.50 93 MET A C 1
ATOM 762 O O . MET A 1 93 ? 6.000 -13.217 -10.979 1.00 96.50 93 MET A O 1
ATOM 766 N N . THR A 1 94 ? 6.093 -13.265 -13.214 1.00 97.56 94 THR A N 1
ATOM 767 C CA . THR A 1 94 ? 7.379 -12.557 -13.309 1.00 97.56 94 THR A CA 1
ATOM 768 C C . THR A 1 94 ? 7.216 -11.050 -13.101 1.00 97.56 94 THR A C 1
ATOM 770 O O . THR A 1 94 ? 6.139 -10.486 -13.311 1.00 97.56 94 THR A O 1
ATOM 773 N N . PHE A 1 95 ? 8.308 -10.364 -12.748 1.00 97.38 95 PHE A N 1
ATOM 774 C CA . PHE A 1 95 ? 8.291 -8.908 -12.578 1.00 97.38 95 PHE A CA 1
ATOM 775 C C . PHE A 1 95 ? 7.859 -8.171 -13.854 1.00 97.38 95 PHE A C 1
ATOM 777 O O . PHE A 1 95 ? 7.119 -7.195 -13.772 1.00 97.38 95 PHE A O 1
ATOM 784 N N . ASP A 1 96 ? 8.269 -8.652 -15.029 1.00 97.12 96 ASP A N 1
ATOM 785 C CA . ASP A 1 96 ? 7.924 -8.015 -16.302 1.00 97.12 96 ASP A CA 1
ATOM 786 C C . ASP A 1 96 ? 6.437 -8.174 -16.643 1.00 97.12 96 ASP A C 1
ATOM 788 O O . ASP A 1 96 ? 5.812 -7.225 -17.122 1.00 97.12 96 ASP A O 1
ATOM 792 N N . GLN A 1 97 ? 5.841 -9.333 -16.338 1.00 97.38 97 GLN A N 1
ATOM 793 C CA . GLN A 1 97 ? 4.394 -9.543 -16.468 1.00 97.38 97 GLN A CA 1
ATOM 794 C C . GLN A 1 97 ? 3.618 -8.619 -15.529 1.00 97.38 97 GLN A C 1
ATOM 796 O O . GLN A 1 97 ? 2.689 -7.940 -15.968 1.00 97.38 97 GLN A O 1
ATOM 801 N N . PHE A 1 98 ? 4.045 -8.536 -14.267 1.00 96.75 98 PHE A N 1
ATOM 802 C CA . PHE A 1 98 ? 3.450 -7.640 -13.281 1.00 96.75 98 PHE A CA 1
ATOM 803 C C . PHE A 1 98 ? 3.529 -6.170 -13.724 1.00 96.75 98 PHE A C 1
ATOM 805 O O . PHE A 1 98 ? 2.512 -5.477 -13.780 1.00 96.75 98 PHE A O 1
ATOM 812 N N . LYS A 1 99 ? 4.718 -5.710 -14.131 1.00 96.19 99 LYS A N 1
ATOM 813 C CA . LYS A 1 99 ? 4.950 -4.350 -14.641 1.00 96.19 99 LYS A CA 1
ATOM 814 C C . LYS A 1 99 ? 4.096 -4.056 -15.875 1.00 96.19 99 LYS A C 1
ATOM 816 O O . LYS A 1 99 ? 3.519 -2.975 -15.975 1.00 96.19 99 LYS A O 1
ATOM 821 N N . SER A 1 100 ? 3.987 -5.007 -16.805 1.00 95.94 100 SER A N 1
ATOM 822 C CA . SER A 1 100 ? 3.139 -4.863 -17.994 1.00 95.94 100 SER A CA 1
ATOM 823 C C . SER A 1 100 ? 1.663 -4.704 -17.622 1.00 95.94 100 SER A C 1
ATOM 825 O O . SER A 1 100 ? 1.013 -3.778 -18.106 1.00 95.94 100 SER A O 1
ATOM 827 N N . MET A 1 101 ? 1.155 -5.540 -16.710 1.00 95.19 101 MET A N 1
ATOM 828 C CA . MET A 1 101 ? -0.223 -5.469 -16.217 1.00 95.19 101 MET A CA 1
ATOM 829 C C . MET A 1 101 ? -0.524 -4.108 -15.571 1.00 95.19 101 MET A C 1
ATOM 831 O O . MET A 1 101 ? -1.504 -3.460 -15.938 1.00 95.19 101 MET A O 1
ATOM 835 N N . CYS A 1 102 ? 0.340 -3.639 -14.664 1.00 94.38 102 CYS A N 1
ATOM 836 C CA . CYS A 1 102 ? 0.193 -2.326 -14.035 1.00 94.38 102 CYS A CA 1
ATOM 837 C C . CYS A 1 102 ? 0.160 -1.195 -15.072 1.00 94.38 102 CYS A C 1
ATOM 839 O O . CYS A 1 102 ? -0.753 -0.371 -15.061 1.00 94.38 102 CYS A O 1
ATOM 841 N N . ASN A 1 103 ? 1.101 -1.195 -16.020 1.00 93.75 103 ASN A N 1
ATOM 842 C CA . ASN A 1 103 ? 1.183 -0.165 -17.055 1.00 93.75 103 ASN A CA 1
ATOM 843 C C . ASN A 1 103 ? -0.048 -0.134 -17.968 1.00 93.75 103 ASN A C 1
ATOM 845 O O . ASN A 1 103 ? -0.474 0.952 -18.362 1.00 93.75 103 ASN A O 1
ATOM 849 N N . GLN A 1 104 ? -0.635 -1.288 -18.298 1.00 94.00 104 GLN A N 1
ATOM 850 C CA . GLN A 1 104 ? -1.876 -1.344 -19.079 1.00 94.00 104 GLN A CA 1
ATOM 851 C C . GLN A 1 104 ? -3.031 -0.669 -18.328 1.00 94.00 104 GLN A C 1
ATOM 853 O O . GLN A 1 104 ? -3.714 0.190 -18.892 1.00 94.00 104 GLN A O 1
ATOM 858 N N . VAL A 1 105 ? -3.202 -0.991 -17.041 1.00 92.25 105 VAL A N 1
ATOM 859 C CA . VAL A 1 105 ? -4.246 -0.390 -16.197 1.00 92.25 105 VAL A CA 1
ATOM 860 C C . VAL A 1 105 ? -4.021 1.116 -16.052 1.00 92.25 105 VAL A C 1
ATOM 862 O O . VAL A 1 105 ? -4.929 1.901 -16.334 1.00 92.25 105 VAL A O 1
ATOM 865 N N . TRP A 1 106 ? -2.811 1.548 -15.697 1.00 92.69 106 TRP A N 1
ATOM 866 C CA . TRP A 1 106 ? -2.505 2.967 -15.490 1.00 92.69 106 TRP A CA 1
ATOM 867 C C . TRP A 1 106 ? -2.610 3.795 -16.775 1.00 92.69 106 TRP A C 1
ATOM 869 O O . TRP A 1 106 ? -3.095 4.926 -16.741 1.00 92.69 106 TRP A O 1
ATOM 879 N N . SER A 1 107 ? -2.248 3.225 -17.928 1.00 90.69 107 SER A N 1
ATOM 880 C CA . SER A 1 107 ? -2.431 3.890 -19.225 1.00 90.69 1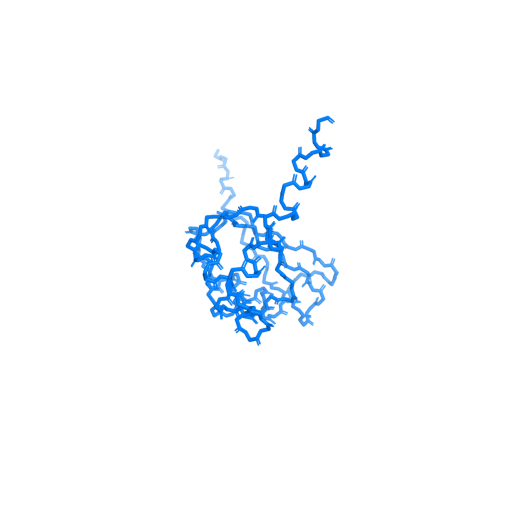07 SER A CA 1
ATOM 881 C C . SER A 1 107 ? -3.910 4.058 -19.578 1.0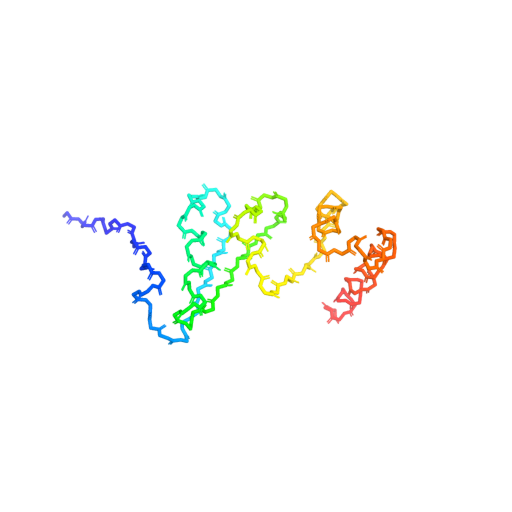0 90.69 107 SER A C 1
ATOM 883 O O . SER A 1 107 ? -4.298 5.090 -20.122 1.00 90.69 107 SER A O 1
ATOM 885 N N . SER A 1 108 ? -4.756 3.078 -19.242 1.00 87.25 108 SER A N 1
ATOM 886 C CA . SER A 1 108 ? -6.197 3.150 -19.517 1.00 87.25 108 SER A CA 1
ATOM 887 C C . SER A 1 108 ? -6.907 4.230 -18.688 1.00 87.25 108 SER A C 1
ATOM 889 O O . SER A 1 108 ? -7.776 4.932 -19.210 1.00 87.25 108 SER A O 1
ATOM 891 N N . LEU A 1 109 ? -6.476 4.430 -17.435 1.00 77.88 109 LEU A N 1
ATOM 892 C CA . LEU A 1 109 ? -6.968 5.492 -16.554 1.00 77.88 109 LEU A CA 1
ATOM 893 C C . LEU A 1 109 ? -6.650 6.885 -17.107 1.00 77.88 109 LEU A C 1
ATOM 895 O O . LEU A 1 109 ? -7.483 7.779 -17.021 1.00 77.88 109 LEU A O 1
ATOM 899 N N . ARG A 1 110 ? -5.484 7.070 -17.739 1.00 72.31 110 ARG A N 1
ATOM 900 C CA . ARG A 1 110 ? -5.123 8.353 -18.369 1.00 72.31 110 ARG A CA 1
ATOM 901 C C . ARG A 1 110 ? -6.025 8.714 -19.553 1.00 72.31 110 ARG A C 1
ATOM 903 O O . ARG A 1 110 ? -6.219 9.895 -19.810 1.00 72.31 110 ARG A O 1
ATOM 910 N N . MET A 1 111 ? -6.579 7.725 -20.257 1.00 61.16 111 MET A N 1
ATOM 911 C CA . MET A 1 111 ? -7.440 7.960 -21.424 1.00 61.16 111 MET A CA 1
ATOM 912 C C . MET A 1 111 ? -8.882 8.3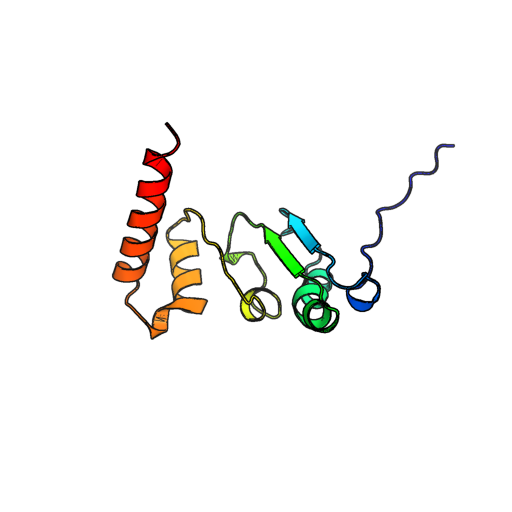49 -21.067 1.00 61.16 111 MET A C 1
ATOM 914 O O . MET A 1 111 ? -9.569 8.895 -21.918 1.00 61.16 111 MET A O 1
ATOM 918 N N . HIS A 1 112 ? -9.334 8.097 -19.835 1.00 59.00 112 HIS A N 1
ATOM 919 C CA . HIS A 1 112 ? -10.700 8.412 -19.386 1.00 59.00 112 HIS A CA 1
ATOM 920 C C . HIS A 1 112 ? -10.796 9.717 -18.577 1.00 59.00 112 HIS A C 1
ATOM 922 O O . HIS A 1 112 ? -11.885 10.105 -18.165 1.00 59.00 112 HIS A O 1
ATOM 928 N N . SER A 1 113 ? -9.666 10.390 -18.347 1.00 53.56 113 SER A N 1
ATOM 929 C CA . SER A 1 113 ? -9.574 11.662 -17.615 1.00 53.56 113 SER A CA 1
ATOM 930 C C . SER A 1 113 ? -9.536 12.891 -18.538 1.00 53.56 113 SER A C 1
ATOM 932 O O . SER A 1 113 ? -9.128 13.966 -18.093 1.00 53.56 113 SER A O 1
ATOM 934 N N . LEU A 1 114 ? -9.909 12.731 -19.813 1.00 42.56 114 LEU A N 1
ATOM 935 C CA . LEU A 1 114 ? -9.984 13.783 -20.834 1.00 42.56 114 LEU A CA 1
ATOM 936 C C . LEU A 1 114 ? -11.398 13.882 -21.408 1.00 42.56 114 LEU A C 1
ATOM 938 O O . LEU A 1 114 ? -11.975 12.816 -21.717 1.00 42.56 114 LEU A O 1
#

Secondary structure (DSSP, 8-state):
--------PPPPGGGSPTT-EEEEESGGGS-HHHHHHHHHHGGGGT-EEEEE-S-GGGS-TTTTGGG-S-----S--HHHHHHHHHHHTTTTS-HHHHHHHHHHHHHHHHHS--